Protein AF-A0A537JSC8-F1 (afdb_monomer_lite)

Secondary structure (DSSP, 8-state):
-HHHHHHHHHHHHHHTHHHHHHHHHHHHHHHHHHHHHHHHHHHHHHTTTT-TTGGG-----EEE--TT-SS-EEES---TTHHHHHHHH-TT----------------EE-TTS-EEE-

Foldseek 3Di:
DVVVVVVVVVVVCVVVVVVNCVVVVVVVVVVVVVVVVVVVVVVVVCPQVPDPPSVPDDQDWDWDDDPPDPDIDIHSDDPPCVQVVCCVVPVVPPDDDDDDDDPVDDDFDADPVRDGPDD

Sequence (119 aa):
MFKNYFKTAFRSLIRNRNYTIINIAGLAVGIAVCMMIFIIIQFHTSYDDFHKNKDRIYRVLTEYHHADAATVSYGKDIPFPMPTGLKTAFPQIEQVAPIFASHDDKLLITDDNGTTVKQ

Radius of gyration: 31.05 Å; chains: 1; bounding box: 89×38×69 Å

pLDDT: mean 87.82, std 8.05, range [58.72, 98.25]

Structure (mmCIF, N/CA/C/O backbone):
data_AF-A0A537JSC8-F1
#
_entry.id   AF-A0A537JSC8-F1
#
loop_
_atom_site.group_PDB
_atom_site.id
_atom_site.type_symbol
_atom_site.label_atom_id
_atom_site.label_alt_id
_atom_site.label_comp_id
_atom_site.label_asym_id
_atom_site.label_entity_id
_atom_site.label_seq_id
_atom_site.pdbx_PDB_ins_code
_atom_site.Cartn_x
_atom_site.Cartn_y
_atom_site.Cartn_z
_atom_site.occupancy
_atom_site.B_iso_or_equiv
_atom_site.auth_seq_id
_atom_site.auth_comp_id
_atom_site.auth_asym_id
_atom_site.auth_atom_id
_atom_site.pdbx_PDB_model_num
ATOM 1 N N . MET A 1 1 ? -42.374 11.265 26.347 1.00 72.56 1 MET A N 1
ATOM 2 C CA . MET A 1 1 ? -41.597 10.536 27.380 1.00 72.56 1 MET A CA 1
ATOM 3 C C . MET A 1 1 ? -40.081 10.654 27.181 1.00 72.56 1 MET A C 1
ATOM 5 O O . MET A 1 1 ? -39.410 11.010 28.140 1.00 72.56 1 MET A O 1
ATOM 9 N N . PHE A 1 2 ? -39.537 10.495 25.961 1.00 81.44 2 PHE A N 1
ATOM 10 C CA . PHE A 1 2 ? -38.100 10.689 25.647 1.00 81.44 2 PHE A CA 1
ATOM 11 C C . PHE A 1 2 ? -37.477 12.002 26.161 1.00 81.44 2 PHE A C 1
ATOM 13 O O . PHE A 1 2 ? -36.376 11.982 26.703 1.00 81.44 2 PHE A O 1
ATOM 20 N N . LYS A 1 3 ? -38.199 13.131 26.082 1.00 83.56 3 LYS A N 1
ATOM 21 C CA . LYS A 1 3 ? -37.746 14.422 26.640 1.00 83.56 3 LYS A CA 1
ATOM 22 C C . LYS A 1 3 ? -37.422 14.360 28.139 1.00 83.56 3 LYS A C 1
ATOM 24 O O . LYS A 1 3 ? -36.466 14.996 28.572 1.00 83.56 3 LYS A O 1
ATOM 29 N N . ASN A 1 4 ? -38.181 13.590 28.925 1.00 88.50 4 ASN A N 1
ATOM 30 C CA . ASN A 1 4 ? -37.913 13.448 30.358 1.00 88.50 4 ASN A CA 1
ATOM 31 C C . ASN A 1 4 ? -36.684 12.576 30.619 1.00 88.50 4 ASN A C 1
ATOM 33 O O . ASN A 1 4 ? -35.873 12.940 31.462 1.00 88.50 4 ASN A O 1
ATOM 37 N N . TYR A 1 5 ? -36.496 11.485 29.873 1.00 90.19 5 TYR A N 1
ATOM 38 C CA . TYR A 1 5 ? -35.289 10.660 29.991 1.00 90.19 5 TYR A CA 1
ATOM 39 C C . TYR A 1 5 ? -34.022 11.450 29.648 1.00 90.19 5 TYR A C 1
ATOM 41 O O . TYR A 1 5 ? -33.066 11.427 30.420 1.00 90.19 5 TYR A O 1
ATOM 49 N N . PHE A 1 6 ? -34.047 12.233 28.563 1.00 90.31 6 PHE A N 1
ATOM 50 C CA . PHE A 1 6 ? -32.922 13.092 28.175 1.00 90.31 6 PHE A CA 1
ATOM 51 C C . PHE A 1 6 ? -32.615 14.153 29.242 1.00 90.31 6 PHE A C 1
ATOM 53 O O . PHE A 1 6 ? -31.461 14.353 29.619 1.00 90.31 6 PHE A O 1
ATOM 60 N N . LYS A 1 7 ? -33.656 14.795 29.789 1.00 89.44 7 LYS A N 1
ATOM 61 C CA . LYS A 1 7 ? -33.523 15.799 30.854 1.00 89.44 7 LYS A CA 1
ATOM 62 C C . LYS A 1 7 ? -32.929 15.204 32.134 1.00 89.44 7 LYS A C 1
ATOM 64 O O . LYS A 1 7 ? -32.066 15.825 32.754 1.00 89.44 7 LYS A O 1
ATOM 69 N N . THR A 1 8 ? -33.367 14.009 32.524 1.00 89.56 8 THR A N 1
ATOM 70 C CA . THR A 1 8 ? -32.865 13.314 33.718 1.00 89.56 8 THR A CA 1
ATOM 71 C C . THR A 1 8 ? -31.423 12.844 33.530 1.00 89.56 8 THR A C 1
ATOM 73 O O . THR A 1 8 ? -30.596 13.073 34.413 1.00 89.56 8 THR A O 1
ATOM 76 N N . ALA A 1 9 ? -31.086 12.273 32.369 1.00 88.38 9 ALA A N 1
ATOM 77 C CA . ALA A 1 9 ? -29.722 11.862 32.039 1.00 88.38 9 ALA A CA 1
ATOM 78 C C . ALA A 1 9 ? -28.750 13.053 32.051 1.00 88.38 9 ALA A C 1
ATOM 80 O O . ALA A 1 9 ? -27.711 12.995 32.706 1.00 88.38 9 ALA A O 1
ATOM 81 N N . PHE A 1 10 ? -29.124 14.174 31.426 1.00 90.12 10 PHE A N 1
ATOM 82 C CA . PHE A 1 10 ? -28.306 15.389 31.401 1.00 90.12 10 PHE A CA 1
ATOM 83 C C . PHE A 1 10 ? -28.069 15.972 32.801 1.00 90.12 10 PHE A C 1
ATOM 85 O O . PHE A 1 10 ? -26.950 16.348 33.151 1.00 90.12 10 PHE A O 1
ATOM 92 N N . ARG A 1 11 ? -29.100 15.979 33.655 1.00 89.88 11 ARG A N 1
ATOM 93 C CA . ARG A 1 11 ? -28.963 16.423 35.049 1.00 89.88 11 ARG A CA 1
ATOM 94 C C . ARG A 1 11 ? -28.044 15.504 35.857 1.00 89.88 11 ARG A C 1
ATOM 96 O O . ARG A 1 11 ? -27.292 15.989 36.699 1.00 89.88 11 ARG A O 1
ATOM 103 N N . SER A 1 12 ? -28.081 14.200 35.586 1.00 87.50 12 SER A N 1
ATOM 104 C CA . SER A 1 12 ? -27.193 13.215 36.209 1.00 87.50 12 SER A CA 1
ATOM 105 C C . SER A 1 12 ? -25.732 13.402 35.780 1.00 87.50 12 SER A C 1
ATOM 107 O O . SER A 1 12 ? -24.843 13.410 36.631 1.00 87.50 12 SER A O 1
ATOM 109 N N . LEU A 1 13 ? -25.489 13.643 34.488 1.00 88.62 13 LEU A N 1
ATOM 110 C CA . LEU A 1 13 ? -24.161 13.940 33.931 1.00 88.62 13 LEU A CA 1
ATOM 111 C C . LEU A 1 13 ? -23.555 15.211 34.555 1.00 88.62 13 LEU A C 1
ATOM 113 O O . LEU A 1 13 ? -22.398 15.219 34.970 1.00 88.62 13 LEU A O 1
ATOM 117 N N . ILE A 1 14 ? -24.360 16.270 34.714 1.00 89.75 14 ILE A N 1
ATOM 118 C CA . ILE A 1 14 ? -23.933 17.525 35.358 1.00 89.75 14 ILE A CA 1
ATOM 119 C C . ILE A 1 14 ? -23.693 17.368 36.863 1.00 89.75 14 ILE A C 1
ATOM 121 O O . ILE A 1 14 ? -22.884 18.112 37.417 1.00 89.75 14 ILE A O 1
ATOM 125 N N . ARG A 1 15 ? -24.392 16.453 37.543 1.00 91.94 15 ARG A N 1
ATOM 126 C CA . ARG A 1 15 ? -24.190 16.195 38.976 1.00 91.94 15 ARG A CA 1
ATOM 127 C C . ARG A 1 15 ? -22.890 15.428 39.232 1.00 91.94 15 ARG A C 1
ATOM 129 O O . ARG A 1 15 ? -22.199 15.724 40.198 1.00 91.94 15 ARG A O 1
ATOM 136 N N . ASN A 1 16 ? -22.522 14.516 38.333 1.00 90.81 16 ASN A N 1
ATOM 137 C CA . ASN A 1 16 ? -21.331 13.670 38.444 1.00 90.81 16 ASN A CA 1
ATOM 138 C C . ASN A 1 16 ? -20.233 14.102 37.450 1.00 90.81 16 ASN A C 1
ATOM 140 O O . ASN A 1 16 ? -19.781 13.299 36.628 1.00 90.81 16 ASN A O 1
ATOM 144 N N . ARG A 1 17 ? -19.813 15.378 37.496 1.00 87.06 17 ARG A N 1
ATOM 145 C CA . ARG A 1 17 ? -18.948 15.989 36.462 1.00 87.06 17 ARG A CA 1
ATOM 146 C C . ARG A 1 17 ? -17.605 15.289 36.291 1.00 87.06 17 ARG A C 1
ATOM 148 O O . ARG A 1 17 ? -17.253 14.967 35.167 1.00 87.06 17 ARG A O 1
ATOM 155 N N . ASN A 1 18 ? -16.886 15.006 37.378 1.00 91.50 18 ASN A N 1
ATOM 156 C CA . ASN A 1 18 ? -15.538 14.427 37.293 1.00 91.50 18 ASN A CA 1
ATOM 157 C C . ASN A 1 18 ? -15.548 13.063 36.587 1.00 91.50 18 ASN A C 1
ATOM 159 O O . ASN A 1 18 ? -14.788 12.840 35.651 1.00 91.50 18 ASN A O 1
ATOM 163 N N . TYR A 1 19 ? -16.466 12.182 36.987 1.00 91.38 19 TYR A N 1
ATOM 164 C CA . TYR A 1 19 ? -16.622 10.860 36.379 1.00 91.38 19 TYR A CA 1
ATOM 165 C C . TYR A 1 19 ? -17.076 10.947 34.915 1.00 91.38 19 TYR A C 1
ATOM 167 O O . TYR A 1 19 ? -16.574 10.238 34.045 1.00 91.38 19 TYR A O 1
ATOM 175 N N . THR A 1 20 ? -18.001 11.864 34.633 1.00 93.25 20 THR A N 1
ATOM 176 C CA . THR A 1 20 ? -18.509 12.101 33.279 1.00 93.25 20 THR A CA 1
ATOM 177 C C . THR A 1 20 ? -17.411 12.610 32.342 1.00 93.25 20 THR A C 1
ATOM 179 O O . THR A 1 20 ? -17.309 12.127 31.219 1.00 93.25 20 THR A O 1
ATOM 182 N N . ILE A 1 21 ? -16.569 13.542 32.799 1.00 94.19 21 ILE A N 1
ATOM 183 C CA . ILE A 1 21 ? -15.476 14.114 32.000 1.00 94.19 21 ILE A CA 1
ATOM 184 C C . ILE A 1 21 ? -14.468 13.033 31.614 1.00 94.19 21 ILE A C 1
ATOM 186 O O . ILE A 1 21 ? -14.126 12.935 30.441 1.00 94.19 21 ILE A O 1
ATOM 190 N N . ILE A 1 22 ? -14.036 12.197 32.564 1.00 95.62 22 ILE A N 1
ATOM 191 C CA . ILE A 1 22 ? -13.054 11.134 32.299 1.00 95.62 22 ILE A CA 1
ATOM 192 C C . ILE A 1 22 ? -13.594 10.145 31.258 1.00 95.62 22 ILE A C 1
ATOM 194 O O . ILE A 1 22 ? -12.905 9.837 30.287 1.00 95.62 22 ILE A O 1
ATOM 198 N N . ASN A 1 23 ? -14.844 9.699 31.410 1.00 93.69 23 ASN A N 1
ATOM 199 C CA . ASN A 1 23 ? -15.454 8.754 30.473 1.00 93.69 23 ASN A CA 1
ATOM 200 C C . ASN A 1 23 ? -15.671 9.348 29.079 1.00 93.69 23 ASN A C 1
ATOM 202 O O . ASN A 1 23 ? -15.382 8.689 28.082 1.00 93.69 23 ASN A O 1
ATOM 206 N N . ILE A 1 24 ? -16.162 10.588 28.989 1.00 95.25 24 ILE A N 1
ATOM 207 C CA . ILE A 1 24 ? -16.377 11.244 27.694 1.00 95.25 24 ILE A CA 1
ATOM 208 C C . ILE A 1 24 ? -15.038 11.524 27.008 1.00 95.25 24 ILE A C 1
ATOM 210 O O . ILE A 1 24 ? -14.927 11.289 25.810 1.00 95.25 24 ILE A O 1
ATOM 214 N N . ALA A 1 25 ? -14.020 11.979 27.742 1.00 96.38 25 ALA A N 1
ATOM 215 C CA . ALA A 1 25 ? -12.696 12.236 27.183 1.00 96.38 25 ALA A CA 1
ATOM 216 C C . ALA A 1 25 ? -12.044 10.947 26.666 1.00 96.38 25 ALA A C 1
ATOM 218 O O . ALA A 1 25 ? -11.572 10.919 25.532 1.00 96.38 25 ALA A O 1
ATOM 219 N N . GLY A 1 26 ? -12.075 9.865 27.451 1.00 96.19 26 GLY A N 1
ATOM 220 C CA . GLY A 1 26 ? -11.544 8.567 27.028 1.00 96.19 26 GLY A CA 1
ATOM 221 C C . GLY A 1 26 ? -12.256 8.023 25.788 1.00 96.19 26 GLY A C 1
ATOM 222 O O . GLY A 1 26 ? -11.603 7.601 24.834 1.00 96.19 26 GLY A O 1
ATOM 223 N N . LEU A 1 27 ? -13.590 8.107 25.757 1.00 96.75 27 LEU A N 1
ATOM 224 C CA . LEU A 1 27 ? -14.378 7.702 24.594 1.00 96.75 27 LEU A CA 1
ATOM 225 C C . LEU A 1 27 ? -14.069 8.570 23.366 1.00 96.75 27 LEU A C 1
ATOM 227 O O . LEU A 1 27 ? -13.879 8.038 22.275 1.00 96.75 27 LEU A O 1
ATOM 231 N N . ALA A 1 28 ? -13.989 9.891 23.535 1.00 97.62 28 ALA A N 1
ATOM 232 C CA . ALA A 1 28 ? -13.698 10.821 22.449 1.00 97.62 28 ALA A CA 1
ATOM 233 C C . ALA A 1 28 ? -12.313 10.567 21.842 1.00 97.62 28 ALA A C 1
ATOM 235 O O . ALA A 1 28 ? -12.190 10.499 20.622 1.00 97.62 28 ALA A O 1
ATOM 236 N N . VAL A 1 29 ? -11.292 10.361 22.680 1.00 98.06 29 VAL A N 1
ATOM 237 C CA . VAL A 1 29 ? -9.936 10.022 22.224 1.00 98.06 29 VAL A CA 1
ATOM 238 C C . VAL A 1 29 ? -9.927 8.668 21.514 1.00 98.06 29 VAL A C 1
ATOM 240 O O . VAL A 1 29 ? -9.360 8.562 20.430 1.00 98.06 29 VAL A O 1
ATOM 243 N N . GLY A 1 30 ? -10.600 7.649 22.059 1.00 98.12 30 GLY A N 1
ATOM 244 C CA . GLY A 1 30 ? -10.691 6.332 21.421 1.00 98.12 30 GLY A CA 1
ATOM 245 C C . GLY A 1 30 ? -11.342 6.384 20.035 1.00 98.12 30 GLY A C 1
ATOM 246 O O . GLY A 1 30 ? -10.816 5.813 19.079 1.00 98.12 30 GLY A O 1
ATOM 247 N N . ILE A 1 31 ? -12.446 7.126 19.901 1.00 98.06 31 ILE A N 1
ATOM 248 C CA . ILE A 1 31 ? -13.122 7.334 18.613 1.00 98.06 31 ILE A CA 1
ATOM 249 C C . ILE A 1 31 ? -12.225 8.124 17.652 1.00 98.06 31 ILE A C 1
ATOM 251 O O . ILE A 1 31 ? -12.123 7.747 16.487 1.00 98.06 31 ILE A O 1
ATOM 255 N N . ALA A 1 32 ? -11.549 9.175 18.122 1.00 98.19 32 ALA A N 1
ATOM 256 C CA . ALA A 1 32 ? -10.657 9.983 17.293 1.00 98.19 32 ALA A CA 1
ATOM 257 C C . ALA A 1 32 ? -9.489 9.157 16.731 1.00 98.19 32 ALA A C 1
ATOM 259 O O . ALA A 1 32 ? -9.217 9.216 15.534 1.00 98.19 32 ALA A O 1
ATOM 260 N N . VAL A 1 33 ? -8.842 8.337 17.566 1.00 98.25 33 VAL A N 1
ATOM 261 C CA . VAL A 1 33 ? -7.742 7.456 17.139 1.00 98.25 33 VAL A CA 1
ATOM 262 C C . VAL A 1 33 ? -8.238 6.401 16.150 1.00 98.25 33 VAL A C 1
ATOM 264 O O . VAL A 1 33 ? -7.617 6.202 15.108 1.00 98.25 33 VAL A O 1
ATOM 267 N N . CYS A 1 34 ? -9.379 5.763 16.428 1.00 98.00 34 CYS A N 1
ATOM 268 C CA . CYS A 1 34 ? -9.986 4.789 15.517 1.00 98.00 34 CYS A CA 1
ATOM 269 C C . CYS A 1 34 ? -10.298 5.412 14.145 1.00 98.00 34 CYS A C 1
ATOM 271 O O . CYS A 1 34 ? -9.949 4.853 13.105 1.00 98.00 34 CYS A O 1
ATOM 273 N N . MET A 1 35 ? -10.885 6.610 14.139 1.00 98.12 35 MET A N 1
ATOM 274 C CA . MET A 1 35 ? -11.210 7.342 12.917 1.00 98.12 35 MET A CA 1
ATOM 275 C C . MET A 1 35 ? -9.954 7.755 12.142 1.00 98.12 35 MET A C 1
ATOM 277 O O . MET A 1 35 ? -9.925 7.638 10.919 1.00 98.12 35 MET A O 1
ATOM 281 N N . MET A 1 36 ? -8.897 8.178 12.837 1.00 98.19 36 MET A N 1
ATOM 282 C CA . MET A 1 36 ? -7.622 8.522 12.211 1.00 98.19 36 MET A CA 1
ATOM 283 C C . MET A 1 36 ? -6.982 7.313 11.521 1.00 98.19 36 MET A C 1
ATOM 285 O O . MET A 1 36 ? -6.583 7.413 10.363 1.00 98.19 36 MET A O 1
ATOM 289 N N . ILE A 1 37 ? -6.939 6.157 12.192 1.00 97.88 37 ILE A N 1
ATOM 290 C CA . ILE A 1 37 ? -6.423 4.913 11.602 1.00 97.88 37 ILE A CA 1
ATOM 291 C C . ILE A 1 37 ? -7.259 4.512 10.382 1.00 97.88 37 ILE A C 1
ATOM 293 O O . ILE A 1 37 ? -6.700 4.166 9.343 1.00 97.88 37 ILE A O 1
ATOM 297 N N . PHE A 1 38 ? -8.588 4.603 10.473 1.00 97.75 38 PHE A N 1
ATOM 298 C CA . PHE A 1 38 ? -9.479 4.301 9.355 1.00 97.75 38 PHE A CA 1
ATOM 299 C C . PHE A 1 38 ? -9.186 5.171 8.124 1.00 97.75 38 PHE A C 1
ATOM 301 O O . PHE A 1 38 ? -9.069 4.645 7.018 1.00 97.75 38 PHE A O 1
ATOM 308 N N . ILE A 1 39 ? -9.015 6.484 8.311 1.00 96.81 39 ILE A N 1
ATOM 309 C CA . ILE A 1 39 ? -8.682 7.411 7.220 1.00 96.81 39 ILE A CA 1
ATOM 310 C C . ILE A 1 39 ? -7.327 7.055 6.597 1.00 96.81 39 ILE A C 1
ATOM 312 O O . ILE A 1 39 ? -7.212 7.033 5.375 1.00 96.81 39 ILE A O 1
ATOM 316 N N . ILE A 1 40 ? -6.319 6.729 7.412 1.00 96.75 40 ILE A N 1
ATOM 317 C CA . ILE A 1 40 ? -4.992 6.325 6.922 1.00 96.75 40 ILE A CA 1
ATOM 318 C C . ILE A 1 40 ? -5.089 5.052 6.073 1.00 96.75 40 ILE A C 1
ATOM 320 O O . ILE A 1 40 ? -4.536 5.000 4.977 1.00 96.75 40 ILE A O 1
ATOM 324 N N . ILE A 1 41 ? -5.815 4.036 6.543 1.00 96.00 41 ILE A N 1
ATOM 325 C CA . ILE A 1 41 ? -6.005 2.788 5.792 1.00 96.00 41 ILE A CA 1
ATOM 326 C C . ILE A 1 41 ? -6.741 3.059 4.478 1.00 96.00 41 ILE A C 1
ATOM 328 O O . ILE A 1 41 ? -6.333 2.556 3.431 1.00 96.00 41 ILE A O 1
ATOM 332 N N . GLN A 1 42 ? -7.799 3.871 4.507 1.00 94.06 42 GLN A N 1
ATOM 333 C CA . GLN A 1 42 ? -8.544 4.236 3.303 1.00 94.06 42 GLN A CA 1
ATOM 334 C C . GLN A 1 42 ? -7.654 4.983 2.295 1.00 94.06 42 GLN A C 1
ATOM 336 O O . GLN A 1 42 ? -7.672 4.682 1.103 1.00 94.06 42 GLN A O 1
ATOM 341 N N . PHE A 1 43 ? -6.813 5.903 2.767 1.00 92.44 43 PHE A N 1
ATOM 342 C CA . PHE A 1 43 ? -5.850 6.602 1.924 1.00 92.44 43 PHE A CA 1
ATOM 343 C C . PHE A 1 43 ? -4.842 5.637 1.280 1.00 92.44 43 PHE A C 1
ATOM 345 O O . PHE A 1 43 ? -4.665 5.650 0.067 1.00 92.44 43 PHE A O 1
ATOM 352 N N . HIS A 1 44 ? -4.230 4.745 2.063 1.00 90.81 44 HIS A N 1
ATOM 353 C CA . HIS A 1 44 ? -3.251 3.790 1.535 1.00 90.81 44 HIS A CA 1
ATOM 354 C C . HIS A 1 44 ? -3.860 2.783 0.555 1.00 90.81 44 HIS A C 1
ATOM 356 O O . HIS A 1 44 ? -3.218 2.418 -0.424 1.00 90.81 44 HIS A O 1
ATOM 362 N N . THR A 1 45 ? -5.091 2.334 0.798 1.00 89.38 45 THR A N 1
ATO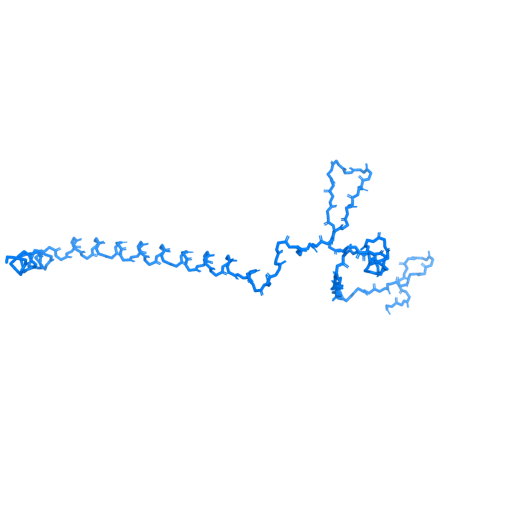M 363 C CA . THR A 1 45 ? -5.766 1.358 -0.073 1.00 89.38 45 THR A CA 1
ATOM 364 C C . THR A 1 45 ? -6.348 1.978 -1.343 1.00 89.38 45 THR A C 1
ATOM 366 O O . THR A 1 45 ? -6.495 1.275 -2.339 1.00 89.38 45 THR A O 1
ATOM 369 N N . SER A 1 46 ? -6.642 3.282 -1.345 1.00 87.88 46 SER A N 1
ATOM 370 C CA . SER A 1 46 ? -7.135 3.998 -2.533 1.00 87.88 46 SER A CA 1
ATOM 371 C C . SER A 1 46 ? -6.031 4.443 -3.495 1.00 87.88 46 SER A C 1
ATOM 373 O O . SER A 1 46 ? -6.330 4.745 -4.650 1.00 87.88 46 SER A O 1
ATOM 375 N N . TYR A 1 47 ? -4.767 4.459 -3.059 1.00 83.88 47 TYR A N 1
ATOM 376 C CA . TYR A 1 47 ? -3.655 5.021 -3.833 1.00 83.88 47 TYR A CA 1
ATOM 377 C C . TYR A 1 47 ? -3.451 4.350 -5.202 1.00 83.88 47 TYR A C 1
ATOM 379 O O . TYR A 1 47 ? -3.143 5.035 -6.172 1.00 83.88 47 TYR A O 1
ATOM 387 N N . ASP A 1 48 ? -3.692 3.040 -5.305 1.00 80.75 48 ASP A N 1
ATOM 388 C CA . ASP A 1 48 ? -3.454 2.257 -6.528 1.00 80.75 48 ASP A CA 1
ATOM 389 C C . ASP A 1 48 ? -4.716 2.027 -7.385 1.00 80.75 48 ASP A C 1
ATOM 391 O O . ASP A 1 48 ? -4.653 1.366 -8.425 1.00 80.75 48 ASP A O 1
ATOM 395 N N . ASP A 1 49 ? -5.871 2.590 -7.006 1.00 83.81 49 ASP A N 1
ATOM 396 C CA . ASP A 1 49 ? -7.153 2.331 -7.689 1.00 83.81 49 ASP A CA 1
ATOM 397 C C . ASP A 1 49 ? -7.419 3.232 -8.912 1.00 83.81 49 ASP A C 1
ATOM 399 O O . ASP A 1 49 ? -8.484 3.194 -9.523 1.00 83.81 49 ASP A O 1
ATOM 403 N N . PHE A 1 50 ? -6.449 4.053 -9.316 1.00 87.12 50 PHE A N 1
ATOM 404 C CA . PHE A 1 50 ? -6.618 4.993 -10.432 1.00 87.12 50 PHE A CA 1
ATOM 405 C C . PHE A 1 50 ? -6.524 4.340 -11.822 1.00 87.12 50 PHE A C 1
ATOM 407 O O . PHE A 1 50 ? -6.928 4.936 -12.824 1.00 87.12 50 PHE A O 1
ATOM 414 N N . HIS A 1 51 ? -5.996 3.117 -11.915 1.00 88.31 51 HIS A N 1
ATOM 415 C CA . HIS A 1 51 ? -5.849 2.409 -13.183 1.00 88.31 51 HIS A CA 1
ATOM 416 C C . HIS A 1 51 ? -7.105 1.600 -13.530 1.00 88.31 51 HIS A C 1
ATOM 418 O O . HIS A 1 51 ? -7.387 0.572 -12.917 1.00 88.31 51 HIS A O 1
ATOM 424 N N . LYS A 1 52 ? -7.801 1.988 -14.607 1.00 86.94 52 LYS A N 1
ATOM 425 C CA . LYS A 1 52 ? -9.030 1.323 -15.095 1.00 86.94 52 LYS A CA 1
ATOM 426 C C . LYS A 1 52 ? -8.903 -0.199 -15.295 1.00 86.94 52 LYS A C 1
ATOM 428 O O . LYS A 1 52 ? -9.885 -0.907 -15.127 1.00 86.94 52 LYS A O 1
ATOM 433 N N . ASN A 1 53 ? -7.714 -0.692 -15.653 1.00 90.19 53 ASN A N 1
ATOM 434 C CA . ASN A 1 53 ? -7.443 -2.108 -1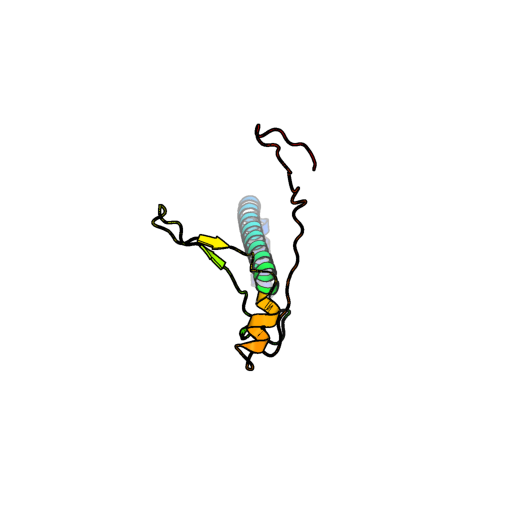5.939 1.00 90.19 53 ASN A CA 1
ATOM 435 C C . ASN A 1 53 ? -6.395 -2.710 -14.981 1.00 90.19 53 ASN A C 1
ATOM 437 O O . ASN A 1 53 ? -5.573 -3.517 -15.418 1.00 90.19 53 ASN A O 1
ATOM 441 N N . LYS A 1 54 ? -6.378 -2.295 -13.705 1.00 88.88 54 LYS A N 1
ATOM 442 C CA . LYS A 1 54 ? -5.330 -2.665 -12.733 1.00 88.88 54 LYS A CA 1
ATOM 443 C C . LYS A 1 54 ? -5.037 -4.170 -12.649 1.00 88.88 54 LYS A C 1
ATOM 445 O O . LYS A 1 54 ? -3.874 -4.543 -12.562 1.00 88.88 54 LYS A O 1
ATOM 450 N N . ASP A 1 55 ? -6.052 -5.025 -12.790 1.00 90.88 55 ASP A N 1
ATOM 451 C CA . ASP A 1 55 ? -5.914 -6.488 -12.682 1.00 90.88 55 ASP A CA 1
ATOM 452 C C . ASP A 1 55 ? -5.087 -7.122 -13.816 1.00 90.88 55 ASP A C 1
ATOM 454 O O . ASP A 1 55 ? -4.684 -8.279 -13.724 1.00 90.88 55 ASP A O 1
ATOM 458 N N . ARG A 1 56 ? -4.832 -6.378 -14.902 1.00 92.19 56 ARG A N 1
ATOM 459 C CA . ARG A 1 56 ? -4.019 -6.814 -16.051 1.00 92.19 56 ARG A CA 1
ATOM 460 C C . ARG A 1 56 ? -2.667 -6.099 -16.132 1.00 92.19 56 ARG A C 1
ATOM 462 O O . ARG A 1 56 ? -1.959 -6.259 -17.127 1.00 92.19 56 ARG A O 1
ATOM 469 N N . ILE A 1 57 ? -2.319 -5.283 -15.137 1.00 92.31 57 ILE A N 1
ATOM 470 C CA . ILE A 1 57 ? -1.048 -4.556 -15.093 1.00 92.31 57 ILE A CA 1
ATOM 471 C C . ILE A 1 57 ? -0.050 -5.377 -14.280 1.00 92.31 57 ILE A C 1
ATOM 473 O O . ILE A 1 57 ? -0.274 -5.668 -13.110 1.00 92.31 57 ILE A O 1
ATOM 477 N N . TYR A 1 58 ? 1.077 -5.717 -14.901 1.00 91.50 58 TYR A N 1
ATOM 478 C CA . TYR A 1 58 ? 2.144 -6.488 -14.271 1.00 91.50 58 TYR A CA 1
ATOM 479 C C . TYR A 1 58 ? 3.468 -5.741 -14.353 1.00 91.50 58 TYR A C 1
ATOM 481 O O . TYR A 1 58 ? 3.752 -5.044 -15.330 1.00 91.50 58 TYR A O 1
ATOM 489 N N . ARG A 1 59 ? 4.303 -5.928 -13.330 1.00 91.62 59 ARG A N 1
ATOM 490 C CA . ARG A 1 59 ? 5.674 -5.424 -13.296 1.00 91.62 59 ARG A CA 1
ATOM 491 C C . ARG A 1 59 ? 6.641 -6.572 -13.548 1.00 91.62 59 ARG A C 1
ATOM 493 O O . ARG A 1 59 ? 6.613 -7.575 -12.844 1.00 91.62 59 ARG A O 1
ATOM 500 N N . VAL A 1 60 ? 7.506 -6.397 -14.540 1.00 91.62 60 VAL A N 1
ATOM 501 C CA . VAL A 1 60 ? 8.582 -7.345 -14.844 1.00 91.62 60 VAL A CA 1
ATOM 502 C C . VAL A 1 60 ? 9.742 -7.086 -13.886 1.00 91.62 60 VAL A C 1
ATOM 504 O O . VAL A 1 60 ? 10.155 -5.939 -13.716 1.00 91.62 60 VAL A O 1
ATOM 507 N N . LEU A 1 61 ? 10.236 -8.146 -13.252 1.00 92.31 61 LEU A N 1
ATOM 508 C CA . LEU A 1 61 ? 11.377 -8.120 -12.340 1.00 92.31 61 LEU A CA 1
ATOM 509 C C . LEU A 1 61 ? 12.444 -9.086 -12.849 1.00 92.31 61 LEU A C 1
ATOM 511 O O . LEU A 1 61 ? 12.119 -10.090 -13.484 1.00 92.31 61 LEU A O 1
ATOM 515 N N . THR A 1 62 ? 13.703 -8.786 -12.550 1.00 90.38 62 THR A N 1
ATOM 516 C CA . THR A 1 62 ? 14.818 -9.696 -12.827 1.00 90.38 62 THR A CA 1
ATOM 517 C C . THR A 1 62 ? 15.049 -10.582 -11.616 1.00 90.38 62 THR A C 1
ATOM 519 O O . THR A 1 62 ? 15.215 -10.082 -10.507 1.00 90.38 62 THR A O 1
ATOM 522 N N . GLU A 1 63 ? 15.065 -11.891 -11.828 1.00 91.50 63 GLU A N 1
ATOM 523 C CA . GLU A 1 63 ? 15.415 -12.869 -10.805 1.00 91.50 63 GLU A CA 1
ATOM 524 C C . GLU A 1 63 ? 16.934 -13.087 -10.799 1.00 91.50 63 GLU A C 1
ATOM 526 O O . GLU A 1 63 ? 17.529 -13.431 -11.822 1.00 91.50 63 GLU A O 1
ATOM 531 N N . TYR A 1 64 ? 17.576 -12.852 -9.657 1.00 88.44 64 TYR A N 1
ATOM 532 C CA . TYR A 1 64 ? 19.009 -13.041 -9.475 1.00 88.44 64 TYR A CA 1
ATOM 533 C C . TYR A 1 64 ? 19.281 -14.347 -8.733 1.00 88.44 64 TYR A C 1
ATOM 535 O O . TYR A 1 64 ? 18.949 -14.499 -7.553 1.00 88.44 64 TYR A O 1
ATOM 543 N N . HIS A 1 65 ? 19.948 -15.264 -9.430 1.00 88.19 65 HIS A N 1
ATOM 544 C CA . HIS A 1 65 ? 20.492 -16.488 -8.859 1.00 88.19 65 HIS A CA 1
ATOM 545 C C . HIS A 1 65 ? 21.981 -16.284 -8.587 1.00 88.19 65 HIS A C 1
ATOM 547 O O . HIS A 1 65 ? 22.789 -16.215 -9.514 1.00 88.19 65 HIS A O 1
ATOM 553 N N . HIS A 1 66 ? 22.349 -16.175 -7.314 1.00 83.56 66 HIS A N 1
ATOM 554 C CA . HIS A 1 66 ? 23.749 -16.121 -6.909 1.00 83.56 66 HIS A CA 1
ATOM 555 C C . HIS A 1 66 ? 24.204 -17.527 -6.531 1.00 83.56 66 HIS A C 1
ATOM 557 O O . HIS A 1 66 ? 23.548 -18.182 -5.726 1.00 83.56 66 HIS A O 1
ATOM 563 N N . ALA A 1 67 ? 25.326 -17.979 -7.095 1.00 80.31 67 ALA A N 1
ATOM 564 C CA . ALA A 1 67 ? 25.847 -19.330 -6.866 1.00 80.31 67 ALA A CA 1
ATOM 565 C C . ALA A 1 67 ? 26.062 -19.649 -5.372 1.00 80.31 67 ALA A C 1
ATOM 567 O O . ALA A 1 67 ? 25.866 -20.786 -4.956 1.00 80.31 67 ALA A O 1
ATOM 568 N N . ASP A 1 68 ? 26.387 -18.629 -4.573 1.00 80.69 68 ASP A N 1
ATOM 569 C CA . ASP A 1 68 ? 26.714 -18.763 -3.151 1.00 80.69 68 ASP A CA 1
ATOM 570 C C . ASP A 1 68 ? 25.554 -18.395 -2.206 1.00 80.69 68 ASP A C 1
ATOM 572 O O . ASP A 1 68 ? 25.703 -18.468 -0.985 1.00 80.69 68 ASP A O 1
ATOM 576 N N . ALA A 1 69 ? 24.392 -17.985 -2.733 1.00 75.81 69 ALA A N 1
ATOM 577 C CA . ALA A 1 69 ? 23.240 -17.606 -1.917 1.00 75.81 69 ALA A CA 1
ATOM 578 C C . ALA A 1 69 ? 22.117 -18.640 -2.037 1.00 75.81 69 ALA A C 1
ATOM 580 O O . ALA A 1 69 ? 21.623 -18.928 -3.122 1.00 75.81 69 ALA A O 1
ATOM 581 N N . ALA A 1 70 ? 21.643 -19.143 -0.894 1.00 76.06 70 ALA A N 1
ATOM 582 C CA . ALA A 1 70 ? 20.498 -20.055 -0.839 1.00 76.06 70 ALA A CA 1
ATOM 583 C C . ALA A 1 70 ? 19.162 -19.380 -1.212 1.00 76.06 70 ALA A C 1
ATOM 585 O O . ALA A 1 70 ? 18.153 -20.056 -1.403 1.00 76.06 70 ALA A O 1
ATOM 586 N N . THR A 1 71 ? 19.137 -18.048 -1.286 1.00 81.19 71 THR A N 1
ATOM 587 C CA . THR A 1 71 ? 17.935 -17.253 -1.532 1.00 81.19 71 THR A CA 1
ATOM 588 C C . THR A 1 71 ? 18.018 -16.526 -2.863 1.00 81.19 71 THR A C 1
ATOM 590 O O . THR A 1 71 ? 18.992 -15.827 -3.142 1.00 81.19 71 THR A O 1
ATOM 593 N N . VAL A 1 72 ? 16.942 -16.632 -3.632 1.00 86.00 72 VAL A N 1
ATOM 594 C CA . VAL A 1 72 ? 16.694 -15.832 -4.828 1.00 86.00 72 VAL A CA 1
ATOM 595 C C . VAL A 1 72 ? 16.438 -14.373 -4.440 1.00 86.00 72 VAL A C 1
ATOM 597 O O . VAL A 1 72 ? 15.677 -14.103 -3.508 1.00 86.00 72 VAL A O 1
ATOM 600 N N . SER A 1 73 ? 17.050 -13.436 -5.168 1.00 87.44 73 SER A N 1
ATOM 601 C CA . SER A 1 73 ? 16.794 -11.996 -5.033 1.00 87.44 73 SER A CA 1
ATOM 602 C C . SER A 1 73 ? 16.081 -11.452 -6.272 1.00 87.44 73 SER A C 1
ATOM 604 O O . SER A 1 73 ? 16.243 -11.988 -7.364 1.00 87.44 73 SER A O 1
ATOM 606 N N . TYR A 1 74 ? 15.311 -10.373 -6.119 1.00 89.62 74 TYR A N 1
ATOM 607 C CA . TYR A 1 74 ? 14.569 -9.745 -7.214 1.00 89.62 74 TYR A CA 1
ATOM 608 C C . TYR A 1 74 ? 15.024 -8.301 -7.439 1.00 89.62 74 TYR A C 1
ATOM 610 O O . TYR A 1 74 ? 15.013 -7.475 -6.525 1.00 89.62 74 TYR A O 1
ATOM 618 N N . GLY A 1 75 ? 15.389 -7.986 -8.680 1.00 87.56 75 GLY A N 1
ATOM 619 C CA . GLY A 1 75 ? 15.758 -6.656 -9.150 1.00 87.56 75 GLY A CA 1
ATOM 620 C C . GLY A 1 75 ? 14.625 -5.941 -9.869 1.00 87.56 75 GLY A C 1
ATOM 621 O O . GLY A 1 75 ? 13.854 -6.548 -10.611 1.00 87.56 75 GLY A O 1
ATOM 622 N N . LYS A 1 76 ? 14.562 -4.617 -9.696 1.00 87.25 76 LYS A N 1
ATOM 623 C CA . LYS A 1 76 ? 13.680 -3.742 -10.488 1.00 87.25 76 LYS A CA 1
ATOM 624 C C . LYS A 1 76 ? 14.199 -3.500 -11.906 1.00 87.25 76 LYS A C 1
ATOM 626 O O . LYS A 1 76 ? 13.426 -3.100 -12.770 1.00 87.25 76 LYS A O 1
ATOM 631 N N . ASP A 1 77 ? 15.497 -3.680 -12.105 1.00 86.75 77 ASP A N 1
ATOM 632 C CA . ASP A 1 77 ? 16.182 -3.342 -13.340 1.00 86.75 77 ASP A CA 1
ATOM 633 C C . ASP A 1 77 ? 16.024 -4.484 -14.339 1.00 86.75 77 ASP A C 1
ATOM 635 O O . ASP A 1 77 ? 16.113 -5.659 -13.984 1.00 86.75 77 ASP A O 1
ATOM 639 N N . ILE A 1 78 ? 15.768 -4.127 -15.591 1.00 88.81 78 ILE A N 1
ATOM 640 C CA . ILE A 1 78 ? 15.604 -5.059 -16.703 1.00 88.81 78 ILE A CA 1
ATOM 641 C C . ILE A 1 78 ? 16.555 -4.648 -17.831 1.00 88.81 78 ILE A C 1
ATOM 643 O O . ILE A 1 78 ? 16.817 -3.452 -17.994 1.00 88.81 78 ILE A O 1
ATOM 647 N N . PRO A 1 79 ? 17.066 -5.594 -18.639 1.00 87.75 79 PRO A N 1
ATOM 648 C CA . PRO A 1 79 ? 17.868 -5.253 -19.806 1.00 87.75 79 PRO A CA 1
ATOM 649 C C . PRO A 1 79 ? 17.151 -4.255 -20.720 1.00 87.75 79 PRO A C 1
ATOM 651 O O . PRO A 1 79 ? 15.969 -4.416 -21.019 1.00 87.75 79 PRO A O 1
ATOM 654 N N . PHE A 1 80 ? 17.882 -3.266 -21.236 1.00 87.75 80 PHE A N 1
ATOM 655 C CA . PHE A 1 80 ? 17.337 -2.224 -22.113 1.00 87.75 80 PHE A CA 1
ATOM 656 C C . PHE A 1 80 ? 16.478 -2.735 -23.295 1.00 87.75 80 PHE A C 1
ATOM 658 O O . PHE A 1 80 ? 15.453 -2.115 -23.575 1.00 87.75 80 PHE A O 1
ATOM 665 N N . PRO A 1 81 ? 16.803 -3.857 -23.981 1.00 91.44 81 PRO A N 1
ATOM 666 C CA . PRO A 1 81 ? 15.969 -4.354 -25.079 1.00 91.44 81 PRO A CA 1
ATOM 667 C C . PRO A 1 81 ? 14.693 -5.095 -24.634 1.00 91.44 81 PRO A C 1
ATOM 669 O O . PRO A 1 81 ? 13.876 -5.439 -25.491 1.00 91.44 81 PRO A O 1
ATOM 672 N N . MET A 1 82 ? 14.484 -5.339 -23.332 1.00 91.50 82 MET A N 1
ATOM 673 C CA . MET A 1 82 ? 13.334 -6.101 -22.819 1.00 91.50 82 MET A CA 1
ATOM 674 C C . MET A 1 82 ? 11.971 -5.585 -23.295 1.00 91.50 82 MET A C 1
ATOM 676 O O . MET A 1 82 ? 11.166 -6.412 -23.723 1.00 91.50 82 MET A O 1
ATOM 680 N N . PRO A 1 83 ? 11.673 -4.270 -23.287 1.00 90.94 83 PRO A N 1
ATOM 681 C CA . PRO A 1 83 ? 10.372 -3.780 -23.736 1.00 90.94 83 PRO A CA 1
ATOM 682 C C . PRO A 1 83 ? 10.046 -4.169 -25.184 1.00 90.94 83 PRO A C 1
ATOM 684 O O . PRO A 1 83 ? 8.922 -4.570 -25.487 1.00 90.94 83 PRO A O 1
ATOM 687 N N . THR A 1 84 ? 11.039 -4.093 -26.073 1.00 90.69 84 THR A N 1
ATOM 688 C CA . THR A 1 84 ? 10.904 -4.469 -27.488 1.00 90.69 84 THR A CA 1
ATOM 689 C C . THR A 1 84 ? 10.818 -5.986 -27.654 1.00 90.69 84 THR A C 1
ATOM 691 O O . THR A 1 84 ? 9.996 -6.483 -28.428 1.00 90.69 84 THR A O 1
ATOM 694 N N . GLY A 1 85 ? 11.622 -6.732 -26.890 1.00 92.94 85 GLY A N 1
ATOM 695 C CA . GLY A 1 85 ? 11.598 -8.195 -26.876 1.00 92.94 85 GLY A CA 1
ATOM 696 C C . GLY A 1 85 ? 10.245 -8.753 -26.435 1.00 92.94 85 GLY A C 1
ATOM 697 O O . GLY A 1 85 ? 9.699 -9.625 -27.105 1.00 92.94 85 GLY A O 1
ATOM 698 N N . LEU A 1 86 ? 9.653 -8.191 -25.377 1.00 93.38 86 LEU A N 1
ATOM 699 C CA . LEU A 1 86 ? 8.342 -8.602 -24.864 1.00 93.38 86 LEU A CA 1
ATOM 700 C C . LEU A 1 86 ? 7.230 -8.419 -25.898 1.00 93.38 86 LEU A C 1
ATOM 702 O O . LEU A 1 86 ? 6.453 -9.344 -26.115 1.00 93.38 86 LEU A O 1
ATOM 706 N N . LYS A 1 87 ? 7.187 -7.268 -26.582 1.00 90.25 87 LYS A N 1
ATOM 707 C CA . LYS A 1 87 ? 6.202 -7.024 -27.650 1.00 90.25 87 LYS A CA 1
ATOM 708 C C . LYS A 1 87 ? 6.348 -7.995 -28.823 1.00 90.25 87 LYS A C 1
ATOM 710 O O . LYS A 1 87 ? 5.354 -8.356 -29.440 1.00 90.25 87 LYS A O 1
ATOM 715 N N . THR A 1 88 ? 7.578 -8.409 -29.128 1.00 92.81 88 THR A N 1
ATOM 716 C CA . THR A 1 88 ? 7.863 -9.318 -30.248 1.00 92.81 88 THR A CA 1
ATOM 717 C C . THR A 1 88 ? 7.534 -10.769 -29.896 1.00 92.81 88 THR A C 1
ATOM 719 O O . THR A 1 88 ? 6.913 -11.471 -30.687 1.00 92.81 88 THR A O 1
ATOM 722 N N . ALA A 1 89 ? 7.936 -11.223 -28.707 1.00 95.06 89 ALA A N 1
ATOM 723 C CA . ALA A 1 89 ? 7.756 -12.604 -28.263 1.00 95.06 89 ALA A CA 1
ATOM 724 C C . ALA A 1 89 ? 6.326 -12.905 -27.786 1.00 95.06 89 ALA A C 1
ATOM 726 O O . ALA A 1 89 ? 5.872 -14.043 -27.892 1.00 95.06 89 ALA A O 1
ATOM 727 N N . PHE A 1 90 ? 5.607 -11.898 -27.279 1.00 94.12 90 PHE A N 1
ATOM 728 C CA . PHE A 1 90 ? 4.263 -12.055 -26.723 1.00 94.12 90 PHE A CA 1
ATOM 729 C C . PHE A 1 90 ? 3.278 -11.055 -27.350 1.00 94.12 90 PHE A C 1
ATOM 731 O O . PHE A 1 90 ? 2.974 -10.025 -26.744 1.00 94.12 90 PHE A O 1
ATOM 738 N N . PRO A 1 91 ? 2.702 -11.375 -28.525 1.00 90.44 91 PRO A N 1
ATOM 739 C CA . PRO A 1 91 ? 1.751 -10.499 -29.216 1.00 90.44 91 PRO A CA 1
ATOM 740 C C . PRO A 1 91 ? 0.482 -10.169 -28.411 1.00 90.44 91 PRO A C 1
ATOM 742 O O . PRO A 1 91 ? -0.180 -9.175 -28.690 1.00 90.44 91 PRO A O 1
ATOM 745 N N . GLN A 1 92 ? 0.139 -10.979 -27.401 1.00 93.06 92 GLN A N 1
ATOM 746 C CA . GLN A 1 92 ? -0.977 -10.718 -26.481 1.00 93.06 92 GLN A CA 1
ATOM 747 C C . GLN A 1 92 ? -0.744 -9.554 -25.497 1.00 93.06 92 GLN A C 1
ATOM 749 O O . GLN A 1 92 ? -1.687 -9.127 -24.827 1.00 93.06 92 GLN A O 1
ATOM 754 N N . ILE A 1 93 ? 0.483 -9.036 -25.375 1.00 93.25 93 ILE A N 1
ATOM 755 C CA . ILE A 1 93 ? 0.767 -7.868 -24.535 1.00 93.25 93 ILE A CA 1
ATOM 756 C C . ILE A 1 93 ? 0.363 -6.599 -25.295 1.00 93.25 93 ILE A C 1
ATOM 758 O O . ILE A 1 93 ? 1.053 -6.162 -26.211 1.00 93.25 93 ILE A O 1
ATOM 762 N N . GLU A 1 94 ? -0.745 -5.978 -24.883 1.00 92.06 94 GLU A N 1
ATOM 763 C CA . GLU A 1 94 ? -1.282 -4.772 -25.533 1.00 92.06 94 GLU A CA 1
ATOM 764 C C . GLU A 1 94 ? -0.341 -3.564 -25.414 1.00 92.06 94 GLU A C 1
ATOM 766 O O . GLU A 1 94 ? -0.181 -2.795 -26.362 1.00 92.06 94 GLU A O 1
ATOM 771 N N . GLN A 1 95 ? 0.269 -3.371 -24.240 1.00 91.94 95 GLN A N 1
ATOM 772 C CA . GLN A 1 95 ? 1.103 -2.210 -23.940 1.00 91.94 95 GLN A CA 1
ATOM 773 C C . GLN A 1 95 ? 2.285 -2.583 -23.049 1.00 91.94 95 GLN A C 1
ATOM 775 O O . GLN A 1 95 ? 2.173 -3.418 -22.156 1.00 91.94 95 GLN A O 1
ATOM 780 N N . VAL A 1 96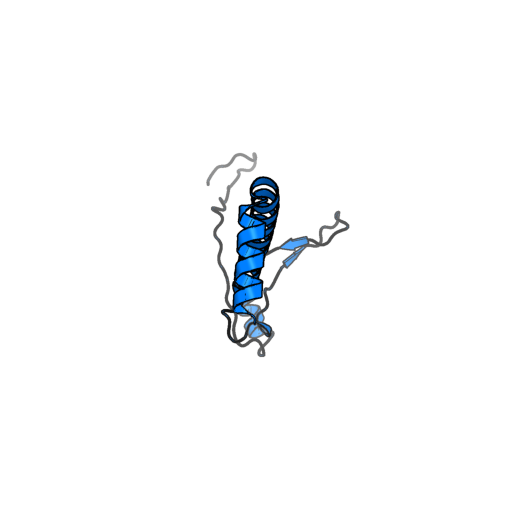 ? 3.416 -1.914 -23.280 1.00 93.50 96 VAL 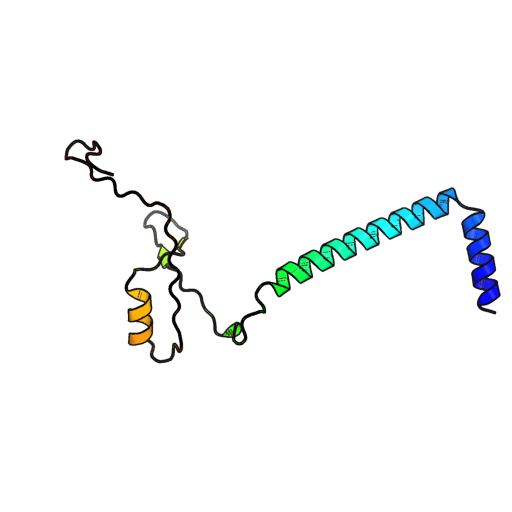A N 1
ATOM 781 C CA . VAL A 1 96 ? 4.616 -2.002 -22.437 1.00 93.50 96 VAL A CA 1
ATOM 782 C C . VAL A 1 96 ? 5.109 -0.588 -22.175 1.00 93.50 96 VAL A C 1
ATOM 784 O O . VAL A 1 96 ? 5.320 0.169 -23.124 1.00 93.50 96 VAL A O 1
ATOM 787 N N . ALA A 1 97 ? 5.303 -0.252 -20.901 1.00 91.00 97 ALA A N 1
ATOM 788 C CA . ALA A 1 97 ? 5.797 1.044 -20.455 1.00 91.00 97 ALA A CA 1
ATOM 789 C C . ALA A 1 97 ? 7.140 0.861 -19.721 1.00 91.00 97 ALA A C 1
ATOM 791 O O . ALA A 1 97 ? 7.147 0.344 -18.602 1.00 91.00 97 ALA A O 1
ATOM 792 N N . PRO A 1 98 ? 8.281 1.232 -20.330 1.00 89.00 98 PRO A N 1
ATOM 793 C CA . PRO A 1 98 ? 9.559 1.250 -19.631 1.00 89.00 98 PRO A CA 1
ATOM 794 C C . PRO A 1 98 ? 9.644 2.454 -18.688 1.00 89.00 98 PRO A C 1
ATOM 796 O O . PRO A 1 98 ? 9.241 3.561 -19.043 1.00 89.00 98 PRO A O 1
ATOM 799 N N . ILE A 1 99 ? 10.207 2.241 -17.500 1.00 87.69 99 ILE A N 1
ATOM 800 C CA . ILE A 1 99 ? 10.497 3.302 -16.533 1.00 87.69 99 ILE A CA 1
ATOM 801 C C . ILE A 1 99 ? 12.012 3.448 -16.454 1.00 87.69 99 ILE A C 1
ATOM 803 O O . ILE A 1 99 ? 12.709 2.509 -16.074 1.00 87.69 99 ILE A O 1
ATOM 807 N N . PHE A 1 100 ? 12.514 4.628 -16.811 1.00 82.50 100 PHE A N 1
ATOM 808 C CA . PHE A 1 100 ? 13.929 4.958 -16.702 1.00 82.50 100 PHE A CA 1
ATOM 809 C C . PHE A 1 100 ? 14.168 5.719 -15.403 1.00 82.50 100 PHE A C 1
ATOM 811 O O . PHE A 1 100 ? 13.627 6.805 -15.206 1.00 82.50 100 PHE A O 1
ATOM 818 N N . ALA A 1 101 ? 14.981 5.145 -14.522 1.00 74.62 101 ALA A N 1
ATOM 819 C CA . ALA A 1 101 ? 15.449 5.802 -13.312 1.00 74.62 101 ALA A CA 1
ATOM 820 C C . ALA A 1 101 ? 16.971 5.950 -13.410 1.00 74.62 101 ALA A C 1
ATOM 822 O O . ALA A 1 101 ? 17.689 4.955 -13.346 1.00 74.62 101 ALA A O 1
ATOM 823 N N . SER A 1 102 ? 17.448 7.180 -13.606 1.00 69.12 102 SER A N 1
ATOM 824 C CA . SER A 1 102 ? 18.879 7.496 -13.559 1.00 69.12 102 SER A CA 1
ATOM 825 C C . SER A 1 102 ? 19.306 7.639 -12.100 1.00 69.12 102 SER A C 1
ATOM 827 O O . SER A 1 102 ? 18.677 8.406 -11.372 1.00 69.12 102 SER A O 1
ATOM 829 N N . HIS A 1 103 ? 20.340 6.914 -11.670 1.00 66.38 103 HIS A N 1
ATOM 830 C CA . HIS A 1 103 ? 20.851 6.962 -10.292 1.00 66.38 103 HIS A CA 1
ATOM 831 C C . HIS A 1 103 ? 22.186 7.718 -10.172 1.00 66.38 103 HIS A C 1
ATOM 833 O O . HIS A 1 103 ? 22.962 7.438 -9.266 1.00 66.38 103 HIS A O 1
ATOM 839 N N . ASP A 1 104 ? 22.463 8.680 -11.065 1.00 67.75 104 ASP A N 1
ATOM 840 C CA . ASP A 1 104 ? 23.790 9.323 -11.169 1.00 67.75 104 ASP A CA 1
ATOM 841 C C . ASP A 1 104 ? 24.922 8.279 -11.236 1.00 67.75 104 ASP A C 1
ATOM 843 O O . ASP A 1 104 ? 25.995 8.432 -10.646 1.00 67.75 104 ASP A O 1
ATOM 847 N N . ASP A 1 105 ? 24.671 7.185 -11.959 1.00 69.19 105 ASP A N 1
ATOM 848 C CA . ASP A 1 105 ? 25.626 6.095 -12.107 1.00 69.19 105 ASP A CA 1
ATOM 849 C C . ASP A 1 105 ? 26.864 6.611 -12.857 1.00 69.19 105 ASP A C 1
ATOM 851 O O . ASP A 1 105 ? 26.823 6.895 -14.057 1.00 69.19 105 ASP A O 1
ATOM 855 N N . LYS A 1 106 ? 27.976 6.770 -12.133 1.00 71.31 106 LYS A N 1
ATOM 856 C CA . LYS A 1 106 ? 29.252 7.229 -12.693 1.00 71.31 106 LYS A CA 1
ATOM 857 C C . LYS A 1 106 ? 30.036 6.049 -13.250 1.00 71.31 106 LYS A C 1
ATOM 859 O O . LYS A 1 106 ? 30.357 5.109 -12.524 1.00 71.31 106 LYS A O 1
ATOM 864 N N . LEU A 1 107 ? 30.400 6.129 -14.526 1.00 71.62 107 LEU A N 1
ATOM 865 C CA . LEU A 1 107 ? 31.300 5.171 -15.157 1.00 71.62 107 LEU A CA 1
ATOM 866 C C . LEU A 1 107 ? 32.743 5.569 -14.841 1.00 71.62 107 LEU A C 1
ATOM 868 O O . LEU A 1 107 ? 33.273 6.522 -15.400 1.00 71.62 107 LEU A O 1
ATOM 872 N N . LEU A 1 108 ? 33.383 4.833 -13.936 1.00 79.31 108 LEU A N 1
ATOM 873 C CA . LEU A 1 108 ? 34.797 5.029 -13.631 1.00 79.31 108 LEU A CA 1
ATOM 874 C C . LEU A 1 108 ? 35.629 4.204 -14.615 1.00 79.31 108 LEU A C 1
ATOM 876 O O . LEU A 1 108 ? 35.547 2.977 -14.619 1.00 79.31 108 LEU A O 1
ATOM 880 N N . ILE A 1 109 ? 36.429 4.872 -15.444 1.00 79.81 109 ILE A N 1
ATOM 881 C CA . ILE A 1 109 ? 37.425 4.202 -16.285 1.00 79.81 109 ILE A CA 1
ATOM 882 C C . ILE A 1 109 ? 38.727 4.142 -15.488 1.00 79.81 109 ILE A C 1
ATOM 884 O O . ILE A 1 109 ? 39.329 5.181 -15.203 1.00 79.81 109 ILE A O 1
ATOM 888 N N . THR A 1 110 ? 39.144 2.938 -15.109 1.00 83.31 110 THR A N 1
ATOM 889 C CA . THR A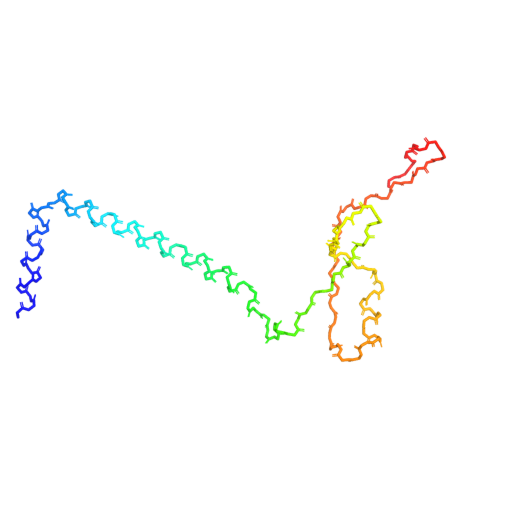 1 110 ? 40.398 2.660 -14.400 1.00 83.31 110 THR A CA 1
ATOM 890 C C . THR A 1 110 ? 41.516 2.258 -15.363 1.00 83.31 110 THR A C 1
ATOM 892 O O . THR A 1 110 ? 41.263 1.599 -16.368 1.00 83.31 110 THR A O 1
ATOM 895 N N . ASP A 1 111 ? 42.748 2.670 -15.054 1.00 83.00 111 ASP A N 1
ATOM 896 C CA . ASP A 1 111 ? 43.975 2.197 -15.716 1.00 83.00 111 ASP A CA 1
ATOM 897 C C . ASP A 1 111 ? 44.356 0.780 -15.240 1.00 83.00 111 ASP A C 1
ATOM 899 O O . ASP A 1 111 ? 43.794 0.284 -14.258 1.00 83.00 111 ASP A O 1
ATOM 903 N N . ASP A 1 112 ? 45.376 0.170 -15.852 1.00 83.56 112 ASP A N 1
ATOM 904 C CA . ASP A 1 112 ? 45.939 -1.147 -15.494 1.00 83.56 112 ASP A CA 1
ATOM 905 C C . ASP A 1 112 ? 46.367 -1.244 -14.013 1.00 83.56 112 ASP A C 1
ATOM 907 O O . ASP A 1 112 ? 46.433 -2.329 -13.437 1.00 83.56 112 ASP A O 1
ATOM 911 N N . ASN A 1 113 ? 46.607 -0.098 -13.366 1.00 79.75 113 ASN A N 1
ATOM 912 C CA . ASN A 1 113 ? 46.962 0.016 -11.948 1.00 79.75 113 ASN A CA 1
ATOM 913 C C . ASN A 1 113 ? 45.758 0.231 -11.003 1.00 79.75 113 ASN A C 1
ATOM 915 O O . ASN A 1 113 ? 45.951 0.448 -9.807 1.00 79.75 113 ASN A O 1
ATOM 919 N N . GLY A 1 114 ? 44.519 0.217 -11.508 1.00 76.56 114 GLY A N 1
ATOM 920 C CA . GLY A 1 114 ? 43.305 0.403 -10.701 1.00 76.56 114 GLY A CA 1
ATOM 921 C C . GLY A 1 114 ? 43.023 1.849 -10.269 1.00 76.56 114 GLY A C 1
ATOM 922 O O . GLY A 1 114 ? 42.126 2.083 -9.461 1.00 76.56 114 GLY A O 1
ATOM 923 N N . THR A 1 115 ? 43.749 2.831 -10.81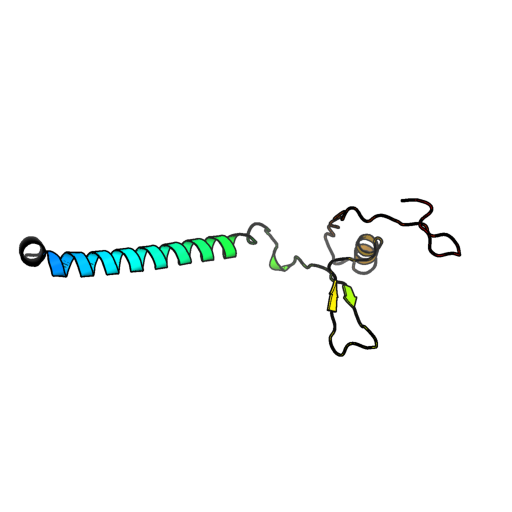2 1.00 78.94 115 THR A N 1
ATOM 924 C CA . THR A 1 115 ? 43.526 4.266 -10.559 1.00 78.94 115 THR A CA 1
ATOM 925 C C . THR A 1 115 ? 42.525 4.839 -11.561 1.00 78.94 115 THR A C 1
ATOM 927 O O . THR A 1 115 ? 42.658 4.615 -12.764 1.00 78.94 115 THR A O 1
ATOM 930 N N . THR A 1 116 ? 41.520 5.584 -11.090 1.00 76.31 116 THR A N 1
ATOM 931 C CA . THR A 1 116 ? 40.498 6.193 -11.957 1.00 76.31 116 THR A CA 1
ATOM 932 C C . THR A 1 116 ? 41.094 7.307 -12.817 1.00 76.31 116 THR A C 1
ATOM 934 O O . THR A 1 116 ? 41.558 8.318 -12.293 1.00 76.31 116 THR A O 1
ATOM 937 N N . VAL A 1 117 ? 41.035 7.145 -14.139 1.00 72.81 117 VAL A N 1
ATOM 938 C CA . VAL A 1 117 ? 41.564 8.096 -15.133 1.00 72.81 117 VAL A CA 1
ATOM 939 C C . VAL A 1 117 ? 40.476 9.051 -15.629 1.00 72.81 117 VAL A C 1
ATOM 941 O O . VAL A 1 117 ? 40.772 10.172 -16.043 1.00 72.81 117 VAL A O 1
ATOM 944 N N . LYS A 1 118 ? 39.204 8.630 -15.590 1.00 67.06 118 LYS A N 1
ATOM 945 C CA . LYS A 1 118 ? 38.066 9.423 -16.078 1.00 67.06 118 LYS A CA 1
ATOM 946 C C . LYS A 1 118 ? 36.765 9.056 -15.349 1.00 67.06 118 LYS A C 1
ATOM 948 O O . LYS A 1 118 ? 36.550 7.875 -15.073 1.00 67.06 118 LYS A O 1
ATOM 953 N N . GLN A 1 119 ? 35.950 10.068 -15.029 1.00 58.72 119 GLN A N 1
ATOM 954 C CA . GLN A 1 119 ? 34.566 9.945 -14.531 1.00 58.72 119 GLN A CA 1
ATOM 955 C C . GLN A 1 119 ? 33.564 10.325 -15.619 1.00 58.72 119 GLN A C 1
ATOM 957 O O . GLN A 1 119 ? 33.941 11.152 -16.485 1.00 58.72 119 GLN A O 1
#